Protein AF-A0A4Q6EZW3-F1 (afdb_monomer_lite)

Foldseek 3Di:
DEFQFDDDDAQAGDGDLVVLVVVLVVVDAYEYELQNNFWRQLPDDPGSPAIAGDQVCSLVVLQSNLQSLSHPYYHAAEDCQLCPDPHSSRRHHYPVRVVVSCVVRVVSNVVRVVVVVVVVVVD

Structure (mmCIF, N/CA/C/O backbone):
data_AF-A0A4Q6EZW3-F1
#
_entry.id   AF-A0A4Q6EZW3-F1
#
loop_
_atom_site.group_PDB
_atom_site.id
_atom_site.type_symbol
_atom_site.label_atom_id
_atom_site.label_alt_id
_atom_site.label_comp_id
_atom_site.label_asym_id
_atom_site.label_entity_id
_atom_site.label_seq_id
_atom_site.pdbx_PDB_ins_code
_atom_site.Cartn_x
_atom_site.Cartn_y
_atom_site.Cartn_z
_atom_site.occupancy
_atom_site.B_iso_or_equiv
_atom_site.auth_seq_id
_atom_site.auth_comp_id
_atom_site.auth_asym_id
_atom_site.auth_atom_id
_atom_site.pdbx_PDB_model_num
ATOM 1 N N . LEU A 1 1 ? -1.951 -7.113 11.352 1.00 97.50 1 LEU A N 1
ATOM 2 C CA . LEU A 1 1 ? -2.260 -7.769 10.065 1.00 97.50 1 LEU A CA 1
ATOM 3 C C . LEU A 1 1 ? -1.911 -6.797 8.952 1.00 97.50 1 LEU A C 1
ATOM 5 O O . LEU A 1 1 ? -2.155 -5.610 9.134 1.00 97.50 1 LEU A O 1
ATOM 9 N N . THR A 1 2 ? -1.315 -7.269 7.857 1.00 98.62 2 THR A N 1
ATOM 10 C CA . THR A 1 2 ? -0.904 -6.403 6.742 1.00 98.62 2 THR A CA 1
ATOM 11 C C . THR A 1 2 ? -1.573 -6.865 5.455 1.00 98.62 2 THR A C 1
ATOM 13 O O . THR A 1 2 ? -1.301 -7.972 4.997 1.00 98.62 2 THR A O 1
ATOM 16 N N . GLU A 1 3 ? -2.429 -6.021 4.881 1.00 98.56 3 GLU A N 1
ATOM 17 C CA . GLU A 1 3 ? -2.981 -6.217 3.536 1.00 98.56 3 GLU A CA 1
ATOM 18 C C . GLU A 1 3 ? -1.909 -5.899 2.495 1.00 98.56 3 GLU A C 1
ATOM 20 O O . GLU A 1 3 ? -1.262 -4.854 2.584 1.00 98.56 3 GLU A O 1
ATOM 25 N N . ARG A 1 4 ? -1.722 -6.796 1.525 1.00 98.56 4 ARG A N 1
ATOM 26 C CA . ARG A 1 4 ? -0.677 -6.701 0.492 1.00 98.56 4 ARG A CA 1
ATOM 27 C C . ARG A 1 4 ? -1.116 -7.233 -0.880 1.00 98.56 4 ARG A C 1
ATOM 29 O O . ARG A 1 4 ? -0.276 -7.592 -1.703 1.00 98.56 4 ARG A O 1
ATOM 36 N N . GLY A 1 5 ? -2.423 -7.304 -1.105 1.00 98.12 5 GLY A N 1
ATOM 37 C CA . GLY A 1 5 ? -3.072 -7.873 -2.276 1.00 98.12 5 GLY A CA 1
ATOM 38 C C . GLY A 1 5 ? -3.415 -9.355 -2.112 1.00 98.12 5 GLY A C 1
ATOM 39 O O . GLY A 1 5 ? -2.696 -10.124 -1.471 1.00 98.12 5 GLY A O 1
ATOM 40 N N . VAL A 1 6 ? -4.500 -9.768 -2.766 1.00 98.12 6 VAL A N 1
ATOM 41 C CA . VAL A 1 6 ? -4.894 -11.166 -2.961 1.00 98.12 6 VAL A CA 1
ATOM 42 C C . VAL A 1 6 ? -4.770 -11.540 -4.436 1.00 98.12 6 VAL A C 1
ATOM 44 O O . VAL A 1 6 ? -5.013 -10.717 -5.320 1.00 98.12 6 VAL A O 1
ATOM 47 N N . THR A 1 7 ? -4.380 -12.786 -4.712 1.00 97.69 7 THR A N 1
ATOM 48 C CA . THR A 1 7 ? -4.275 -13.326 -6.072 1.00 97.69 7 THR A CA 1
ATOM 49 C C . THR A 1 7 ? -5.577 -13.144 -6.843 1.00 97.69 7 THR A C 1
ATOM 51 O O . THR A 1 7 ? -6.636 -13.598 -6.411 1.00 97.69 7 THR A O 1
ATOM 54 N N . PHE A 1 8 ? -5.480 -12.523 -8.018 1.00 97.19 8 PHE A N 1
ATOM 55 C CA . PHE A 1 8 ? -6.607 -12.302 -8.915 1.00 97.19 8 PHE A CA 1
ATOM 56 C C . PHE A 1 8 ? -6.305 -12.886 -10.296 1.00 97.19 8 PHE A C 1
ATOM 58 O O . PHE A 1 8 ? -5.932 -12.184 -11.235 1.00 97.19 8 PHE A O 1
ATOM 65 N N . GLY A 1 9 ? -6.431 -14.210 -10.398 1.00 95.88 9 GLY A N 1
ATOM 66 C CA . GLY A 1 9 ? -5.953 -14.956 -11.559 1.00 95.88 9 GLY A CA 1
ATOM 67 C C . GLY A 1 9 ? -4.423 -15.007 -11.624 1.00 95.88 9 GLY A C 1
ATOM 68 O O . GLY A 1 9 ? -3.736 -14.850 -10.614 1.00 95.88 9 GLY A O 1
ATOM 69 N N . TYR A 1 10 ? -3.882 -15.267 -12.813 1.00 91.75 10 TYR A N 1
ATOM 70 C CA . TYR A 1 10 ? -2.438 -15.387 -13.007 1.00 91.75 10 TYR A CA 1
ATOM 71 C C . TYR A 1 10 ? -1.765 -14.022 -13.130 1.00 91.75 10 TYR A C 1
ATOM 73 O O . TYR A 1 10 ? -2.210 -13.162 -13.886 1.00 91.75 10 TYR A O 1
ATOM 81 N N . GLY A 1 11 ? -0.661 -13.857 -12.403 1.00 91.75 11 GLY A N 1
ATOM 82 C CA . GLY A 1 11 ? 0.229 -12.704 -12.512 1.00 91.75 11 GLY A CA 1
ATOM 83 C C . GLY A 1 11 ? -0.363 -11.361 -12.095 1.00 91.75 11 GLY A C 1
ATOM 84 O O . GLY A 1 11 ? 0.166 -10.320 -12.477 1.00 91.75 11 GLY A O 1
ATOM 85 N N . ASN A 1 12 ? -1.443 -11.367 -11.309 1.00 95.38 12 ASN A N 1
ATOM 86 C CA . ASN A 1 12 ? -2.098 -10.144 -10.867 1.00 95.38 12 ASN A CA 1
ATOM 87 C C . ASN A 1 12 ? -2.600 -10.233 -9.421 1.00 95.38 12 ASN A C 1
ATOM 89 O O . ASN A 1 12 ? -2.908 -11.316 -8.911 1.00 95.38 12 ASN A O 1
ATOM 93 N N . LEU A 1 13 ? -2.703 -9.068 -8.785 1.00 98.00 13 LEU A N 1
ATOM 94 C CA . LEU A 1 13 ? -3.235 -8.888 -7.441 1.00 98.00 13 LEU A CA 1
ATOM 95 C C . LEU A 1 13 ? -4.379 -7.873 -7.462 1.00 98.00 13 LEU A C 1
ATOM 97 O O . LEU A 1 13 ? -4.380 -6.924 -8.246 1.00 98.00 13 LEU A O 1
ATOM 101 N N . ILE A 1 14 ? -5.342 -8.056 -6.565 1.00 98.06 14 ILE A N 1
ATOM 102 C CA . ILE A 1 14 ? -6.341 -7.039 -6.234 1.00 98.06 14 ILE A CA 1
ATOM 103 C C . ILE A 1 14 ? -6.320 -6.777 -4.732 1.00 98.06 14 ILE A C 1
ATOM 105 O O . ILE A 1 14 ? -6.014 -7.670 -3.947 1.00 98.06 14 ILE A O 1
ATOM 109 N N . VAL A 1 15 ? -6.664 -5.559 -4.328 1.00 98.62 15 VAL A N 1
ATOM 110 C CA . VAL A 1 15 ? -6.904 -5.220 -2.923 1.00 98.62 15 VAL A CA 1
ATOM 111 C C . VAL A 1 15 ? -8.402 -5.068 -2.720 1.00 98.62 15 VAL A C 1
ATOM 113 O O . VAL A 1 15 ? -9.025 -4.174 -3.295 1.00 98.62 15 VAL A O 1
ATOM 116 N N . ASP A 1 16 ? -8.982 -5.929 -1.890 1.00 98.44 16 ASP A N 1
ATOM 117 C CA . ASP A 1 16 ? -10.365 -5.787 -1.454 1.00 98.44 16 ASP A CA 1
ATOM 118 C C . ASP A 1 16 ? -10.424 -4.917 -0.196 1.00 98.44 16 ASP A C 1
ATOM 120 O O . ASP A 1 16 ? -10.090 -5.353 0.904 1.00 98.44 16 ASP A O 1
ATOM 124 N N . MET A 1 17 ? -10.894 -3.679 -0.349 1.00 97.94 17 MET A N 1
ATOM 125 C CA . MET A 1 17 ? -10.964 -2.710 0.750 1.00 97.94 17 MET A CA 1
ATOM 126 C C . MET A 1 17 ? -11.876 -3.167 1.899 1.00 97.94 17 MET A C 1
ATOM 128 O O . MET A 1 17 ? -11.691 -2.724 3.032 1.00 97.94 17 MET A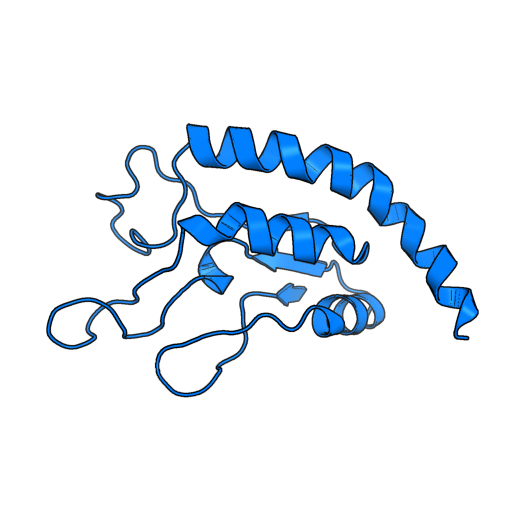 O 1
ATOM 132 N N . ARG A 1 18 ? -12.817 -4.093 1.652 1.00 96.38 18 ARG A N 1
ATOM 133 C CA . ARG A 1 18 ? -13.641 -4.703 2.712 1.00 96.38 18 ARG A CA 1
ATOM 134 C C . ARG A 1 18 ? -12.783 -5.492 3.701 1.00 96.38 18 ARG A C 1
ATOM 136 O O . ARG A 1 18 ? -13.103 -5.537 4.887 1.00 96.38 18 ARG A O 1
ATOM 143 N N . GLY A 1 19 ? -11.680 -6.072 3.223 1.00 96.81 19 GLY A N 1
ATOM 144 C CA . GLY A 1 19 ? -10.725 -6.822 4.034 1.00 96.81 19 GLY A CA 1
ATOM 145 C C . GLY A 1 19 ? -10.122 -5.992 5.165 1.00 96.81 19 GLY A C 1
ATOM 146 O O . GLY A 1 19 ? -9.906 -6.521 6.250 1.00 96.81 19 GLY A O 1
ATOM 147 N N . LEU A 1 20 ? -9.943 -4.680 4.969 1.00 96.31 20 LEU A N 1
ATOM 148 C CA . LEU A 1 20 ? -9.398 -3.785 5.997 1.00 96.31 20 LEU A CA 1
ATOM 149 C C . LEU A 1 20 ? -10.294 -3.716 7.238 1.00 96.31 20 LEU A C 1
ATOM 151 O O . LEU A 1 20 ? -9.800 -3.837 8.357 1.00 96.31 20 LEU A O 1
ATOM 155 N N . LYS A 1 21 ? -11.615 -3.610 7.044 1.00 94.19 21 LYS A N 1
ATOM 156 C CA . LYS A 1 21 ? -12.580 -3.676 8.149 1.00 94.19 21 LYS A CA 1
ATOM 157 C C . LYS A 1 21 ? -12.534 -5.040 8.835 1.00 94.19 21 LYS A C 1
ATOM 159 O O . LYS A 1 21 ? -12.436 -5.106 10.054 1.00 94.19 21 LYS A O 1
ATOM 164 N N . ILE A 1 22 ? -12.578 -6.119 8.050 1.00 95.38 22 ILE A N 1
ATOM 165 C CA . ILE A 1 22 ? -12.587 -7.490 8.579 1.00 95.38 22 ILE A CA 1
ATOM 166 C C . ILE A 1 22 ? -11.348 -7.742 9.446 1.00 95.38 22 ILE A C 1
ATOM 168 O O . ILE A 1 22 ? -11.476 -8.275 10.542 1.00 95.38 22 ILE A O 1
ATOM 172 N N . MET A 1 23 ? -10.160 -7.329 8.995 1.00 96.38 23 MET A N 1
ATOM 173 C CA . MET A 1 23 ? -8.925 -7.450 9.776 1.00 96.38 23 MET A CA 1
ATOM 174 C C . MET A 1 23 ? -8.943 -6.598 11.047 1.00 96.38 23 MET A C 1
ATOM 176 O O . MET A 1 23 ? -8.472 -7.059 12.086 1.00 96.38 23 MET A O 1
ATOM 180 N N . SER A 1 24 ? -9.489 -5.381 10.980 1.00 93.75 24 SER A N 1
ATOM 181 C CA . SER A 1 24 ? -9.629 -4.501 12.144 1.00 93.75 24 SER A CA 1
ATOM 182 C C . SER A 1 24 ? -10.521 -5.132 13.221 1.00 93.75 24 SER A C 1
ATOM 184 O O . SER A 1 24 ? -10.146 -5.155 14.395 1.00 93.75 24 SER A O 1
ATOM 186 N N . ASP A 1 25 ? -11.633 -5.758 12.817 1.00 93.44 25 ASP A N 1
ATOM 187 C CA . ASP A 1 25 ? -12.562 -6.463 13.713 1.00 93.44 25 ASP A CA 1
ATOM 188 C C . ASP A 1 25 ? -11.907 -7.665 14.435 1.00 93.44 25 ASP A C 1
ATOM 190 O O . ASP A 1 25 ? -12.404 -8.115 15.467 1.00 93.44 25 ASP A O 1
ATOM 194 N N . MET A 1 26 ? -10.762 -8.167 13.949 1.00 96.00 26 MET A N 1
ATOM 195 C CA . MET A 1 26 ? -9.983 -9.221 14.621 1.00 96.00 26 MET A CA 1
ATOM 196 C C . MET A 1 26 ? -9.168 -8.705 15.821 1.00 96.00 26 MET A C 1
ATOM 198 O O . MET A 1 26 ? -8.529 -9.500 16.510 1.00 96.00 26 MET A O 1
ATOM 202 N N . GLY A 1 27 ? -9.157 -7.392 16.079 1.00 93.12 27 GLY A N 1
ATOM 203 C CA . GLY A 1 27 ? -8.493 -6.789 17.239 1.00 93.12 27 GLY A CA 1
ATOM 204 C C . GLY A 1 27 ? -6.973 -6.636 17.111 1.00 93.12 27 GLY A C 1
ATOM 205 O O . GLY A 1 27 ? -6.293 -6.438 18.118 1.00 93.12 27 GLY A O 1
ATOM 206 N N . ALA A 1 28 ? -6.422 -6.722 15.896 1.00 93.75 28 ALA A N 1
ATOM 207 C CA . ALA A 1 28 ? -5.000 -6.512 15.619 1.00 93.75 28 ALA A CA 1
ATOM 208 C C . ALA A 1 28 ? -4.774 -5.225 14.800 1.00 93.75 28 ALA A C 1
ATOM 210 O O . ALA A 1 28 ? -5.623 -4.886 13.975 1.00 93.75 28 ALA A O 1
ATOM 211 N N . PRO A 1 29 ? -3.614 -4.544 14.938 1.00 96.69 29 PRO A N 1
ATOM 212 C CA . PRO A 1 29 ? -3.307 -3.373 14.121 1.00 96.69 29 PRO A CA 1
ATOM 213 C C . PRO A 1 29 ? -3.367 -3.696 12.628 1.00 96.69 29 PRO A C 1
ATOM 215 O O . PRO A 1 29 ? -2.741 -4.668 12.187 1.00 96.69 29 PRO A O 1
ATOM 218 N N . THR A 1 30 ? -4.095 -2.894 11.856 1.00 97.50 30 THR A N 1
ATOM 219 C CA . THR A 1 30 ? -4.288 -3.109 10.415 1.00 97.50 30 THR A CA 1
ATOM 220 C C . THR A 1 30 ? -3.364 -2.206 9.606 1.00 97.50 30 THR A C 1
ATOM 222 O O . THR A 1 30 ? -3.491 -0.986 9.619 1.00 97.50 30 THR A O 1
ATOM 225 N N . ILE A 1 31 ? -2.416 -2.800 8.890 1.00 98.56 31 ILE A N 1
ATOM 226 C CA . ILE A 1 31 ? -1.436 -2.096 8.061 1.00 98.56 31 ILE A CA 1
ATOM 227 C C . ILE A 1 31 ? -1.761 -2.335 6.587 1.00 98.56 31 ILE A C 1
ATOM 229 O O . ILE A 1 31 ? -2.172 -3.431 6.210 1.00 98.56 31 ILE A O 1
ATOM 233 N N . PHE A 1 32 ? -1.549 -1.327 5.744 1.00 98.75 32 PHE A N 1
ATOM 234 C CA . PHE A 1 32 ? -1.631 -1.487 4.293 1.00 98.75 32 PHE A CA 1
ATOM 235 C C . PHE A 1 32 ? -0.250 -1.383 3.643 1.00 98.75 32 PHE A C 1
ATOM 237 O O . PHE A 1 32 ? 0.414 -0.352 3.760 1.00 98.75 32 PHE A O 1
ATOM 244 N N . ASP A 1 33 ? 0.172 -2.441 2.954 1.00 98.81 33 ASP A N 1
ATOM 245 C CA . ASP A 1 33 ? 1.376 -2.473 2.127 1.00 98.81 33 ASP A CA 1
ATOM 246 C C . ASP A 1 33 ? 1.081 -1.871 0.753 1.00 98.81 33 ASP A C 1
ATOM 248 O O . ASP A 1 33 ? 0.507 -2.510 -0.131 1.00 98.81 33 ASP A O 1
ATOM 252 N N . ILE A 1 34 ? 1.470 -0.609 0.583 1.00 98.62 34 ILE A N 1
ATOM 253 C CA . ILE A 1 34 ? 1.198 0.165 -0.628 1.00 98.62 34 ILE A CA 1
ATOM 254 C C . ILE A 1 34 ? 1.983 -0.399 -1.815 1.00 98.62 34 ILE A C 1
ATOM 256 O O . ILE A 1 34 ? 1.470 -0.439 -2.932 1.00 98.62 34 ILE A O 1
ATOM 260 N N . THR A 1 35 ? 3.232 -0.805 -1.594 1.00 98.38 35 THR A N 1
ATOM 261 C CA . THR A 1 35 ? 4.155 -1.169 -2.672 1.00 98.38 35 THR A CA 1
ATOM 262 C C . THR A 1 35 ? 3.901 -2.577 -3.189 1.00 98.38 35 THR A C 1
ATOM 264 O O . THR A 1 35 ? 3.775 -2.763 -4.398 1.00 98.38 35 THR A O 1
ATOM 267 N N . HIS A 1 36 ? 3.761 -3.569 -2.311 1.00 98.31 36 HIS A N 1
ATOM 268 C CA . HIS A 1 36 ? 3.580 -4.951 -2.749 1.00 98.31 36 HIS A CA 1
ATOM 269 C C . HIS A 1 36 ? 2.169 -5.248 -3.256 1.00 98.31 36 HIS A C 1
ATOM 271 O O . HIS A 1 36 ? 2.017 -6.100 -4.127 1.00 98.31 36 HIS A O 1
ATOM 277 N N . SER A 1 37 ? 1.160 -4.485 -2.823 1.00 98.31 37 SER A N 1
ATOM 278 C CA . SER A 1 37 ? -0.194 -4.557 -3.396 1.00 98.31 37 SER A CA 1
ATOM 279 C C . SER A 1 37 ? -0.253 -4.211 -4.890 1.00 98.31 37 SER A C 1
ATOM 281 O O . SER A 1 37 ? -1.262 -4.463 -5.543 1.00 98.31 37 SER A O 1
ATOM 283 N N . LEU A 1 38 ? 0.812 -3.611 -5.432 1.00 97.31 38 LEU A N 1
ATOM 284 C CA . LEU A 1 38 ? 0.949 -3.225 -6.837 1.00 97.31 38 LEU A CA 1
ATOM 285 C C . LEU A 1 38 ? 1.854 -4.163 -7.634 1.00 97.31 38 LEU A C 1
ATOM 287 O O . LEU A 1 38 ? 2.129 -3.876 -8.801 1.00 97.31 38 LEU A O 1
ATOM 291 N N . GLN A 1 39 ? 2.368 -5.230 -7.018 1.00 96.81 39 GLN A N 1
ATOM 292 C CA . GLN A 1 39 ? 3.153 -6.220 -7.739 1.00 96.81 39 GLN A CA 1
ATOM 293 C C . GLN A 1 39 ? 2.290 -6.906 -8.798 1.00 96.81 39 GLN A C 1
ATOM 295 O O . GLN A 1 39 ? 1.113 -7.194 -8.586 1.00 96.81 39 GLN A O 1
ATOM 300 N N . LEU A 1 40 ? 2.928 -7.227 -9.919 1.00 95.12 40 LEU A N 1
ATOM 301 C CA . LEU A 1 40 ? 2.429 -8.181 -10.901 1.00 95.12 40 LEU A CA 1
ATOM 302 C C . LEU A 1 40 ? 3.299 -9.442 -10.779 1.00 95.12 40 LEU A C 1
ATOM 304 O O . LEU A 1 40 ? 4.398 -9.477 -11.348 1.00 95.12 40 LEU A O 1
ATOM 308 N N . PRO A 1 41 ? 2.896 -10.436 -9.961 1.00 92.50 41 PRO A N 1
ATOM 309 C CA . PRO A 1 41 ? 3.739 -11.589 -9.657 1.00 92.50 41 PRO A CA 1
ATOM 310 C C . PRO A 1 41 ? 4.148 -12.349 -10.922 1.00 92.50 41 PRO A C 1
ATOM 312 O O . PRO A 1 41 ? 3.297 -12.648 -11.750 1.00 92.50 41 PRO A O 1
ATOM 315 N N . ALA A 1 42 ? 5.435 -12.677 -11.072 1.00 86.25 42 ALA A N 1
ATOM 316 C CA . ALA A 1 42 ? 5.958 -13.427 -12.227 1.00 86.25 42 ALA A CA 1
ATOM 317 C C . ALA A 1 42 ? 5.572 -12.849 -13.614 1.00 86.25 42 ALA A C 1
ATOM 319 O O . ALA A 1 42 ? 5.459 -13.581 -14.596 1.00 86.25 42 ALA A O 1
ATOM 320 N N . ALA A 1 43 ? 5.344 -11.533 -13.698 1.00 78.88 43 ALA A N 1
ATOM 321 C CA . ALA A 1 43 ? 4.923 -10.843 -14.921 1.00 78.88 43 ALA A CA 1
ATOM 322 C C . ALA A 1 43 ? 6.017 -9.949 -15.541 1.00 78.88 43 ALA A C 1
ATOM 324 O O . ALA A 1 43 ? 5.730 -9.149 -16.431 1.00 78.88 43 ALA A O 1
ATOM 325 N N . GLY A 1 44 ? 7.256 -10.028 -15.052 1.00 66.25 44 GLY A N 1
ATOM 326 C CA . GLY A 1 44 ? 8.402 -9.249 -15.520 1.00 66.25 44 GLY A CA 1
ATOM 327 C C . GLY A 1 44 ? 9.530 -10.115 -16.096 1.00 66.25 44 GLY A C 1
ATOM 328 O O . GLY A 1 44 ? 9.617 -11.318 -15.851 1.00 66.25 44 GLY A O 1
ATOM 329 N N . GLY A 1 45 ? 10.420 -9.485 -16.870 1.00 65.56 45 GLY A N 1
ATOM 330 C CA . GLY A 1 45 ? 11.459 -10.174 -17.647 1.00 65.56 45 GLY A CA 1
ATOM 331 C C . GLY A 1 45 ? 10.926 -10.802 -18.943 1.00 65.56 45 GLY A C 1
ATOM 332 O O . GLY A 1 45 ? 9.739 -10.719 -19.247 1.00 65.56 45 GLY A O 1
ATOM 333 N N . SER A 1 46 ? 11.803 -11.432 -19.728 1.00 62.91 46 SER A N 1
ATOM 334 C CA . SER A 1 46 ? 11.440 -12.102 -20.992 1.00 62.91 46 SER A CA 1
ATOM 335 C C . SER A 1 46 ? 10.669 -13.417 -20.805 1.00 62.91 46 SER A C 1
ATOM 337 O O . SER A 1 46 ? 10.087 -13.928 -21.757 1.00 62.91 46 SER A O 1
ATOM 339 N N . SER A 1 47 ? 10.681 -13.962 -19.589 1.00 64.25 47 SER A N 1
ATOM 340 C CA . SER A 1 47 ? 10.232 -15.319 -19.240 1.00 64.25 47 SER A CA 1
ATOM 341 C C . SER A 1 47 ? 9.445 -15.382 -17.918 1.00 64.25 47 SER A C 1
ATOM 343 O O . SER A 1 47 ? 9.169 -16.476 -17.435 1.00 64.25 47 SER A O 1
ATOM 345 N N . GLY A 1 48 ? 9.072 -14.243 -17.316 1.00 69.69 48 GLY A N 1
ATOM 346 C CA . GLY A 1 48 ? 8.374 -14.219 -16.019 1.00 69.69 48 GLY A CA 1
ATOM 347 C C . GLY A 1 48 ? 9.279 -14.486 -14.807 1.00 69.69 48 GLY A C 1
ATOM 348 O O . GLY A 1 48 ? 8.792 -14.830 -13.733 1.00 69.69 48 GLY A O 1
ATOM 349 N N . GLU A 1 49 ? 10.597 -14.343 -14.968 1.00 76.75 49 GLU A N 1
ATOM 350 C CA . GLU A 1 49 ? 11.606 -14.603 -13.927 1.00 76.75 49 GLU A CA 1
ATOM 351 C C . GLU A 1 49 ? 11.554 -13.616 -12.756 1.00 76.75 49 GLU A C 1
ATOM 353 O O . GLU A 1 49 ? 12.040 -13.920 -11.667 1.00 76.75 49 GLU A O 1
ATOM 358 N N . VAL A 1 50 ? 10.964 -12.437 -12.964 1.00 81.69 50 VAL A N 1
ATOM 359 C CA . VAL A 1 50 ? 10.841 -11.399 -11.936 1.00 81.69 50 VAL A CA 1
ATOM 360 C C . VAL A 1 50 ? 9.412 -10.882 -11.856 1.00 81.69 50 VAL A C 1
ATOM 362 O O . VAL A 1 50 ? 8.651 -10.935 -12.821 1.00 81.69 50 VAL A O 1
ATOM 365 N N . SER A 1 51 ? 9.027 -10.354 -10.698 1.00 82.12 51 SER A N 1
ATOM 366 C CA . SER A 1 51 ? 7.748 -9.657 -10.559 1.00 82.12 51 SER A CA 1
ATOM 367 C C . SER A 1 51 ? 7.803 -8.295 -11.252 1.00 82.12 51 SER A C 1
ATOM 369 O O . SER A 1 51 ? 8.774 -7.549 -11.117 1.00 82.12 51 SER A O 1
ATOM 371 N N . GLY A 1 52 ? 6.744 -7.968 -11.991 1.00 91.19 52 GLY A N 1
ATOM 372 C CA . GLY A 1 52 ? 6.491 -6.617 -12.479 1.00 91.19 52 GLY A CA 1
ATOM 373 C C . GLY A 1 52 ? 5.818 -5.757 -11.407 1.00 91.19 52 GLY A C 1
ATOM 374 O O . GLY A 1 52 ? 5.685 -6.156 -10.247 1.00 91.19 52 GLY A O 1
ATOM 375 N N . GLY A 1 53 ? 5.344 -4.575 -11.794 1.00 93.44 53 GLY A N 1
ATOM 376 C CA . GLY A 1 53 ? 4.694 -3.674 -10.852 1.00 93.44 53 GLY A CA 1
ATOM 377 C C . GLY A 1 53 ? 4.009 -2.480 -11.499 1.00 93.44 53 GLY A C 1
ATOM 378 O O . GLY A 1 53 ? 4.365 -2.049 -12.593 1.00 93.44 53 GLY A O 1
ATOM 379 N N . LEU A 1 54 ? 3.025 -1.941 -10.788 1.00 95.19 54 LEU A N 1
ATOM 380 C CA . LEU A 1 54 ? 2.170 -0.836 -11.212 1.00 95.19 54 LEU A CA 1
ATOM 381 C C . LEU A 1 54 ? 2.366 0.397 -10.311 1.00 95.19 54 LEU A C 1
ATOM 383 O O . LEU A 1 54 ? 1.410 0.959 -9.775 1.00 95.19 54 LEU A O 1
ATOM 387 N N . ARG A 1 55 ? 3.625 0.825 -10.120 1.00 95.38 55 ARG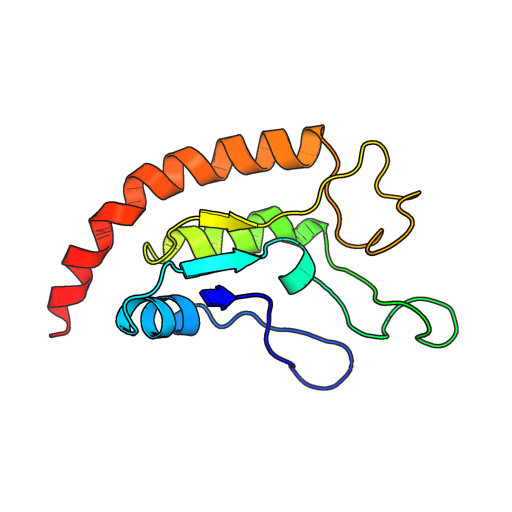 A N 1
ATOM 388 C CA . ARG A 1 55 ? 4.027 1.892 -9.172 1.00 95.38 55 ARG A CA 1
ATOM 389 C C . ARG A 1 55 ? 3.194 3.172 -9.271 1.00 95.38 55 ARG A C 1
ATOM 391 O O . ARG A 1 55 ? 2.907 3.814 -8.264 1.00 95.38 55 ARG A O 1
ATOM 398 N N . ASN A 1 56 ? 2.793 3.550 -10.482 1.00 96.56 56 ASN A N 1
ATOM 399 C CA . ASN A 1 56 ? 1.997 4.748 -10.751 1.00 96.56 56 ASN A CA 1
ATOM 400 C C . ASN A 1 56 ? 0.619 4.739 -10.058 1.00 96.56 56 ASN A C 1
ATOM 402 O O . ASN A 1 56 ? 0.025 5.803 -9.890 1.00 96.56 56 ASN A O 1
ATOM 406 N N . PHE A 1 57 ? 0.127 3.579 -9.613 1.00 98.12 57 PHE A N 1
ATOM 407 C CA . PHE A 1 57 ? -1.126 3.452 -8.868 1.00 98.12 57 PHE A CA 1
ATOM 408 C C . PHE A 1 57 ? -0.961 3.545 -7.340 1.00 98.12 57 PHE A C 1
ATOM 410 O O . PHE A 1 57 ? -1.971 3.550 -6.634 1.00 98.12 57 PHE A O 1
ATOM 417 N N . ALA A 1 58 ? 0.258 3.710 -6.807 1.00 98.38 58 ALA A N 1
ATOM 418 C CA . ALA A 1 58 ? 0.487 3.878 -5.365 1.00 98.38 58 ALA A CA 1
ATOM 419 C C . ALA A 1 58 ? -0.355 4.997 -4.729 1.00 98.38 58 ALA A C 1
ATOM 421 O O . ALA A 1 58 ? -0.991 4.737 -3.706 1.00 98.38 58 ALA A O 1
ATOM 422 N N . PRO A 1 59 ? -0.484 6.199 -5.330 1.00 98.12 59 PRO A N 1
ATOM 423 C CA . PRO A 1 59 ? -1.344 7.234 -4.765 1.00 98.12 59 PRO A CA 1
ATOM 424 C C . PRO A 1 59 ? -2.829 6.865 -4.766 1.00 98.12 59 PRO A C 1
ATOM 426 O O . PRO A 1 59 ? -3.567 7.316 -3.893 1.00 98.12 59 PRO A O 1
ATOM 429 N N . VAL A 1 60 ? -3.275 6.062 -5.736 1.00 98.25 60 VAL A N 1
ATOM 430 C CA . VAL A 1 60 ? -4.671 5.618 -5.831 1.00 98.25 60 VAL A CA 1
ATOM 431 C C . VAL A 1 60 ? -4.969 4.640 -4.702 1.00 98.25 60 VAL A C 1
ATOM 433 O O . VAL A 1 60 ? -5.821 4.937 -3.869 1.00 98.25 60 VAL A O 1
ATOM 436 N N . LEU A 1 61 ? -4.224 3.534 -4.615 1.00 98.31 61 LEU A N 1
ATOM 437 C CA . LEU A 1 61 ? -4.480 2.515 -3.597 1.00 98.31 61 LEU A CA 1
ATOM 438 C C . LEU A 1 61 ? -4.256 3.034 -2.177 1.00 98.31 61 LEU A C 1
ATOM 440 O O . LEU A 1 61 ? -5.069 2.747 -1.303 1.00 98.31 61 LEU A O 1
ATOM 444 N N . ALA A 1 62 ? -3.215 3.839 -1.944 1.00 98.44 62 ALA A N 1
ATOM 445 C CA . ALA A 1 62 ? -2.956 4.393 -0.619 1.00 98.44 62 ALA A CA 1
ATOM 446 C C . ALA A 1 62 ? -4.124 5.263 -0.135 1.00 98.44 62 ALA A C 1
ATOM 448 O O . ALA A 1 62 ? -4.600 5.086 0.987 1.00 98.44 62 ALA A O 1
ATOM 449 N N . ARG A 1 63 ? -4.646 6.160 -0.986 1.00 98.25 63 ARG A N 1
ATOM 450 C CA . ARG A 1 63 ? -5.817 6.979 -0.636 1.00 98.25 63 ARG A CA 1
ATOM 451 C C . ARG A 1 63 ? -7.076 6.138 -0.468 1.00 98.25 63 ARG A C 1
ATOM 453 O O . ARG A 1 63 ? -7.807 6.387 0.480 1.00 98.25 63 ARG A O 1
ATOM 460 N N . SER A 1 64 ? -7.315 5.148 -1.329 1.00 98.25 64 SER A N 1
ATOM 461 C CA . SER A 1 64 ? -8.467 4.245 -1.205 1.00 98.25 64 SER A CA 1
ATOM 462 C C . SER A 1 64 ? -8.454 3.475 0.114 1.00 98.25 64 SER A C 1
ATOM 464 O O . SER A 1 64 ? -9.464 3.449 0.808 1.00 98.25 64 SER A O 1
ATOM 466 N N . ALA A 1 65 ? -7.307 2.912 0.496 1.00 97.94 65 ALA A N 1
ATOM 467 C CA . ALA A 1 65 ? -7.162 2.196 1.756 1.00 97.94 65 ALA A CA 1
ATOM 468 C C . ALA A 1 65 ? -7.329 3.144 2.958 1.00 97.94 65 ALA A C 1
ATOM 470 O O . ALA A 1 65 ? -8.058 2.829 3.896 1.00 97.94 65 ALA A O 1
ATOM 471 N N . THR A 1 66 ? -6.746 4.349 2.889 1.00 97.56 66 THR A N 1
ATOM 472 C CA . THR A 1 66 ? -6.935 5.396 3.912 1.00 97.56 66 THR A CA 1
ATOM 473 C C . THR A 1 66 ? -8.407 5.777 4.066 1.00 97.56 66 THR A C 1
ATOM 475 O O . THR A 1 66 ? -8.891 5.911 5.187 1.00 97.56 66 THR A O 1
ATOM 478 N N . ALA A 1 67 ? -9.116 5.927 2.940 1.00 95.94 67 ALA A N 1
ATOM 479 C CA . ALA A 1 67 ? -10.513 6.350 2.873 1.00 95.94 67 ALA A CA 1
ATOM 480 C C . ALA A 1 67 ? -11.462 5.433 3.656 1.00 95.94 67 ALA A C 1
ATOM 482 O O . ALA A 1 67 ? -12.527 5.874 4.075 1.00 95.94 67 ALA A O 1
ATOM 483 N N . THR A 1 68 ? -11.068 4.177 3.878 1.00 95.06 68 THR A N 1
ATOM 484 C CA . THR A 1 68 ? -11.854 3.228 4.673 1.00 95.06 68 THR A CA 1
ATOM 485 C C . THR A 1 68 ? -11.912 3.586 6.159 1.00 95.06 68 THR A C 1
ATOM 487 O O . THR A 1 68 ? -12.838 3.166 6.836 1.00 95.06 68 THR A O 1
ATOM 490 N N . GLY A 1 69 ? -10.931 4.328 6.687 1.00 95.62 69 GLY A N 1
ATOM 491 C CA . GLY A 1 69 ? -10.838 4.660 8.114 1.00 95.62 69 GLY A CA 1
ATOM 492 C C . GLY A 1 69 ? -10.347 3.524 9.024 1.00 95.62 69 GLY A C 1
ATOM 493 O O . GLY A 1 69 ? -10.121 3.762 10.206 1.00 95.62 69 GLY A O 1
ATOM 494 N N . TYR A 1 70 ? -10.116 2.318 8.494 1.00 95.38 70 TYR A N 1
ATOM 495 C CA . TYR A 1 70 ? -9.756 1.126 9.282 1.00 95.38 70 TYR A CA 1
ATOM 496 C C . TYR A 1 70 ? -8.247 0.873 9.417 1.00 95.38 70 TYR A C 1
ATOM 498 O O . TYR A 1 70 ? -7.837 -0.114 10.023 1.00 95.38 70 TYR A O 1
ATOM 506 N N . LEU A 1 71 ? -7.401 1.735 8.847 1.00 96.50 71 LEU A N 1
ATOM 507 C CA . LEU A 1 71 ? -5.950 1.564 8.903 1.00 96.50 71 LEU A CA 1
ATOM 508 C C . LEU A 1 71 ? -5.345 2.097 10.205 1.00 96.50 71 LEU A C 1
ATOM 510 O O . LEU A 1 71 ? -5.621 3.214 10.640 1.00 96.50 71 LEU A O 1
ATOM 514 N N . ASP A 1 72 ? -4.385 1.355 10.741 1.00 96.81 72 ASP A N 1
ATOM 515 C CA . ASP A 1 72 ? -3.490 1.776 11.817 1.00 96.81 72 ASP A CA 1
ATOM 516 C C . ASP A 1 72 ? -2.137 2.278 11.317 1.00 96.81 72 ASP A C 1
ATOM 518 O O . ASP A 1 72 ? -1.427 2.950 12.065 1.00 96.81 72 ASP A O 1
ATOM 522 N N . GLY A 1 73 ? -1.788 1.998 10.061 1.00 97.12 73 GLY A N 1
ATOM 523 C CA . GLY A 1 73 ? -0.556 2.480 9.453 1.00 97.12 73 GLY A CA 1
ATOM 524 C C . GLY A 1 73 ? -0.343 1.993 8.023 1.00 97.12 73 GLY A C 1
ATOM 525 O O . GLY A 1 73 ? -1.174 1.291 7.443 1.00 97.12 73 GLY A O 1
ATOM 526 N N . TYR A 1 74 ? 0.809 2.367 7.473 1.00 98.50 74 TYR A N 1
ATOM 527 C CA . TYR A 1 74 ? 1.224 2.046 6.109 1.00 98.50 74 TYR A CA 1
ATOM 528 C C . TYR A 1 74 ? 2.567 1.332 6.109 1.00 98.50 74 TYR A C 1
ATOM 530 O O . TYR A 1 74 ? 3.431 1.610 6.940 1.00 98.50 74 TYR A O 1
ATOM 538 N N . PHE A 1 75 ? 2.754 0.476 5.115 1.00 98.75 75 PHE A N 1
ATOM 539 C CA . PHE A 1 75 ? 4.046 -0.041 4.704 1.00 98.75 75 PHE A CA 1
ATOM 540 C C . PHE A 1 75 ? 4.324 0.421 3.268 1.00 98.75 75 PHE A C 1
ATOM 542 O O . PHE A 1 75 ? 3.424 0.461 2.426 1.00 98.75 75 PHE A O 1
ATOM 549 N N . LEU A 1 76 ? 5.570 0.802 3.001 1.00 98.31 76 LEU A N 1
ATOM 550 C CA . LEU A 1 76 ? 6.062 1.165 1.680 1.00 98.31 76 LEU A CA 1
ATOM 551 C C . LEU A 1 76 ? 7.575 0.961 1.624 1.00 98.31 76 LEU A C 1
ATOM 553 O O . LEU A 1 76 ? 8.286 1.306 2.568 1.00 98.31 76 LEU A O 1
ATOM 557 N N . GLU A 1 77 ? 8.060 0.455 0.499 1.00 98.56 77 GLU A N 1
ATOM 558 C CA . GLU A 1 77 ? 9.488 0.384 0.208 1.00 98.56 77 GLU A CA 1
ATOM 559 C C . GLU A 1 77 ? 9.964 1.600 -0.593 1.00 98.56 77 GLU A C 1
ATOM 561 O O . GLU A 1 77 ? 9.276 2.099 -1.492 1.00 98.56 77 GLU A O 1
ATOM 566 N N . VAL A 1 78 ? 11.165 2.078 -0.265 1.00 98.38 78 VAL A N 1
ATOM 567 C CA . VAL A 1 78 ? 11.745 3.294 -0.839 1.00 98.38 78 VAL A CA 1
ATOM 568 C C . VAL A 1 78 ? 13.204 3.050 -1.209 1.00 98.38 78 VAL A C 1
ATOM 570 O O . VAL A 1 78 ? 13.962 2.497 -0.415 1.00 98.38 78 VAL A O 1
ATOM 573 N N . HIS A 1 79 ? 13.611 3.529 -2.383 1.00 98.50 79 HIS A N 1
ATOM 574 C CA . HIS A 1 79 ? 14.99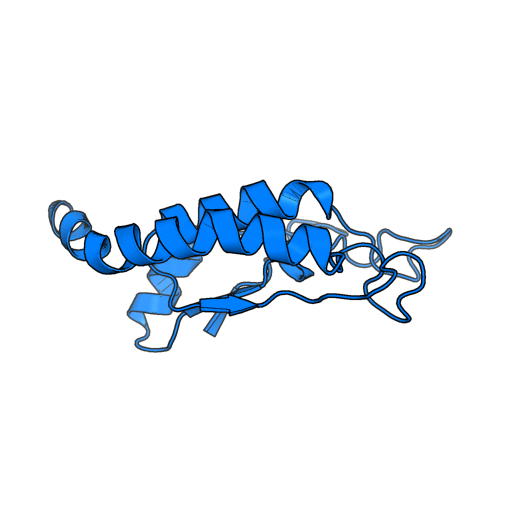8 3.499 -2.845 1.00 98.50 79 HIS A CA 1
ATOM 575 C C . HIS A 1 79 ? 15.432 4.874 -3.355 1.00 98.50 79 HIS A C 1
ATOM 577 O O . HIS A 1 79 ? 14.620 5.644 -3.871 1.00 98.50 79 HIS A O 1
ATOM 583 N N . ALA A 1 80 ? 16.724 5.189 -3.246 1.00 98.06 80 ALA A N 1
ATOM 584 C CA . ALA A 1 80 ? 17.268 6.429 -3.809 1.00 98.06 80 ALA A CA 1
ATOM 585 C C . ALA A 1 80 ? 17.165 6.448 -5.347 1.00 98.06 80 ALA A C 1
ATOM 587 O O . ALA A 1 80 ? 16.903 7.489 -5.940 1.00 98.06 80 ALA A O 1
ATOM 588 N N . ASP A 1 81 ? 17.307 5.275 -5.966 1.00 97.31 81 ASP A N 1
ATOM 589 C CA . ASP A 1 81 ? 17.157 5.055 -7.405 1.00 97.31 81 ASP A CA 1
ATOM 590 C C . ASP A 1 81 ? 16.373 3.757 -7.672 1.00 97.31 81 ASP A C 1
ATOM 592 O O . ASP A 1 81 ? 16.978 2.689 -7.806 1.00 97.31 81 ASP A O 1
ATOM 596 N N . PRO A 1 82 ? 15.031 3.794 -7.663 1.00 96.62 82 PRO A N 1
ATOM 597 C CA . PRO A 1 82 ? 14.211 2.585 -7.744 1.00 96.62 82 PRO A CA 1
ATOM 598 C C . PRO A 1 82 ? 14.483 1.697 -8.961 1.00 96.62 82 PRO A C 1
ATOM 600 O O . PRO A 1 82 ? 14.280 0.492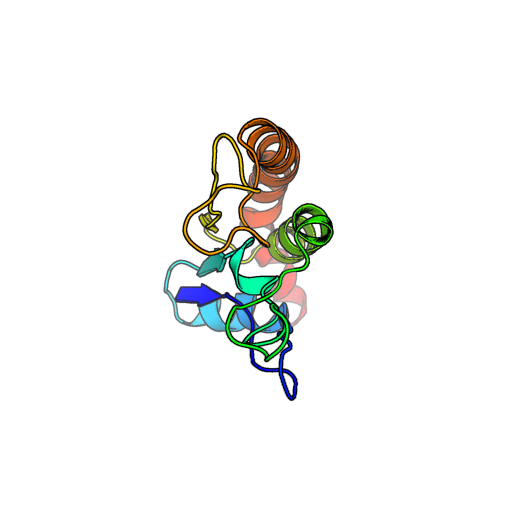 -8.885 1.00 96.62 82 PRO A O 1
ATOM 603 N N . ASN A 1 83 ? 14.958 2.263 -10.074 1.00 93.38 83 ASN A N 1
ATOM 604 C CA . ASN A 1 83 ? 15.238 1.490 -11.287 1.00 93.38 83 ASN A CA 1
ATOM 605 C C . ASN A 1 83 ? 16.459 0.571 -11.127 1.00 93.38 83 ASN A C 1
ATOM 607 O O . ASN A 1 83 ? 16.573 -0.414 -11.849 1.00 93.38 83 ASN A O 1
ATOM 611 N N . ASN A 1 84 ? 17.342 0.882 -10.175 1.00 95.75 84 ASN A N 1
ATOM 612 C CA . ASN A 1 84 ? 18.530 0.100 -9.839 1.00 95.75 84 ASN A CA 1
ATOM 613 C C . ASN A 1 84 ? 18.389 -0.647 -8.497 1.00 95.75 84 ASN A C 1
ATOM 615 O O . ASN A 1 84 ? 19.386 -1.108 -7.935 1.00 95.75 84 ASN A O 1
ATOM 619 N N . ALA A 1 85 ? 17.171 -0.770 -7.958 1.00 96.31 85 ALA A N 1
ATOM 620 C CA . ALA A 1 85 ? 16.925 -1.590 -6.776 1.00 96.31 85 ALA A CA 1
ATOM 621 C C . ALA A 1 85 ? 17.186 -3.077 -7.083 1.00 96.31 85 ALA A C 1
ATOM 623 O O . ALA A 1 85 ? 16.866 -3.577 -8.161 1.00 96.31 85 ALA A O 1
ATOM 624 N N . LYS A 1 86 ? 17.777 -3.799 -6.123 1.00 94.94 86 LYS A N 1
ATOM 625 C CA . LYS A 1 86 ? 18.156 -5.217 -6.295 1.00 94.94 86 LYS A CA 1
ATOM 626 C C . LYS A 1 86 ? 16.971 -6.186 -6.245 1.00 94.94 86 LYS A C 1
ATOM 628 O O . LYS A 1 86 ? 17.097 -7.323 -6.685 1.00 94.94 86 LYS A O 1
ATOM 633 N N . SER A 1 87 ? 15.850 -5.739 -5.698 1.00 94.06 87 SER A N 1
ATOM 634 C CA . SER A 1 87 ? 14.561 -6.421 -5.689 1.00 94.06 87 SER A CA 1
ATOM 635 C C . SER A 1 87 ? 13.470 -5.367 -5.831 1.00 94.06 87 SER A C 1
ATOM 637 O O . SER A 1 87 ? 13.718 -4.189 -5.571 1.00 94.06 87 SER A O 1
ATOM 639 N N . ASP A 1 88 ? 12.291 -5.777 -6.296 1.00 94.75 88 ASP A N 1
ATOM 640 C CA . ASP A 1 88 ? 11.080 -4.941 -6.298 1.00 94.75 88 ASP A CA 1
ATOM 641 C C . ASP A 1 88 ? 11.230 -3.577 -6.986 1.00 94.75 88 ASP A C 1
ATOM 643 O O . ASP A 1 88 ? 10.457 -2.644 -6.763 1.00 94.75 88 ASP A O 1
ATOM 647 N N . ALA A 1 89 ? 12.189 -3.476 -7.913 1.00 95.38 89 ALA A N 1
ATOM 648 C CA . ALA A 1 89 ? 12.465 -2.264 -8.670 1.00 95.38 89 ALA A CA 1
ATOM 649 C C . ALA A 1 89 ? 11.205 -1.718 -9.350 1.00 95.38 89 ALA A C 1
ATOM 651 O O . ALA A 1 89 ? 11.033 -0.512 -9.456 1.00 95.38 89 ALA A O 1
ATOM 652 N N . ALA A 1 90 ? 10.267 -2.575 -9.759 1.00 94.88 90 ALA A N 1
ATOM 653 C CA . ALA A 1 90 ? 9.028 -2.148 -10.399 1.00 94.88 90 ALA A CA 1
ATOM 654 C C . ALA A 1 90 ? 8.016 -1.465 -9.452 1.00 94.88 90 ALA A C 1
ATOM 656 O O . ALA A 1 90 ? 7.135 -0.759 -9.940 1.00 94.88 90 ALA A O 1
ATOM 657 N N . THR A 1 91 ? 8.126 -1.619 -8.127 1.00 96.75 91 THR A N 1
ATOM 658 C CA . THR A 1 91 ? 7.139 -1.118 -7.146 1.00 96.75 91 THR A CA 1
ATOM 659 C C . THR A 1 91 ? 7.710 -0.143 -6.118 1.00 96.75 91 THR A C 1
ATOM 661 O O . THR A 1 91 ? 6.950 0.691 -5.627 1.00 96.75 91 THR A O 1
ATOM 664 N N . GLN A 1 92 ? 9.014 -0.181 -5.820 1.00 98.19 92 GLN A N 1
ATOM 665 C CA . GLN A 1 92 ? 9.634 0.736 -4.853 1.00 98.19 92 GLN A CA 1
ATOM 666 C C . GLN A 1 92 ? 9.491 2.205 -5.269 1.00 98.19 92 GLN A C 1
ATOM 668 O O . GLN A 1 92 ? 9.648 2.561 -6.437 1.00 98.19 92 GLN A O 1
ATOM 673 N N . LEU A 1 93 ? 9.213 3.085 -4.308 1.00 98.38 93 LEU A N 1
ATOM 674 C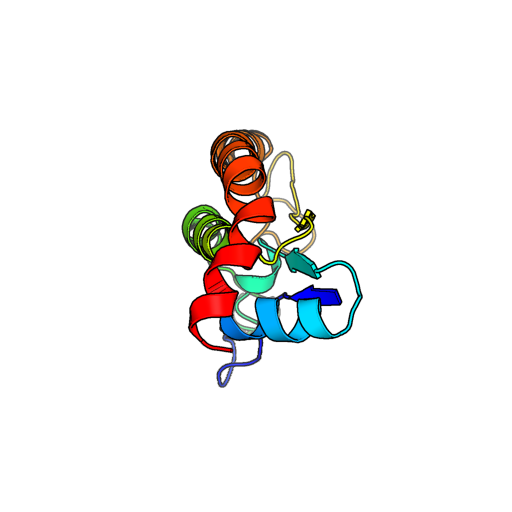 CA . LEU A 1 93 ? 9.093 4.524 -4.551 1.00 98.38 93 LEU A CA 1
ATOM 675 C C . LEU A 1 93 ? 10.459 5.212 -4.466 1.00 98.38 93 LEU A C 1
ATOM 677 O O . LEU A 1 93 ? 11.340 4.775 -3.728 1.00 98.38 93 LEU A O 1
ATOM 681 N N . SER A 1 94 ? 10.638 6.328 -5.177 1.00 98.38 94 SER A N 1
ATOM 682 C CA . SER A 1 94 ? 11.752 7.230 -4.864 1.00 98.38 94 SER A CA 1
ATOM 683 C C . SER A 1 94 ? 11.496 7.959 -3.540 1.00 98.38 94 SER A C 1
ATOM 685 O O . SER A 1 94 ? 10.350 8.090 -3.103 1.00 98.38 94 SER A O 1
ATOM 687 N N . ILE A 1 95 ? 12.550 8.488 -2.912 1.00 98.56 95 ILE A N 1
ATOM 688 C CA . ILE A 1 95 ? 12.430 9.287 -1.676 1.00 98.56 95 ILE A CA 1
ATOM 689 C C . ILE A 1 95 ? 11.464 10.467 -1.871 1.00 98.56 95 ILE A C 1
ATOM 691 O O . ILE A 1 95 ? 10.626 10.742 -1.010 1.00 98.56 95 ILE A O 1
ATOM 695 N N . GLU A 1 96 ? 11.535 11.138 -3.021 1.00 98.44 96 GLU A N 1
ATOM 696 C CA . GLU A 1 96 ? 10.633 12.238 -3.372 1.00 98.44 96 GLU A CA 1
ATOM 697 C C . GLU A 1 96 ? 9.184 11.757 -3.536 1.00 98.44 96 GLU A C 1
ATOM 699 O O . GLU A 1 96 ? 8.276 12.331 -2.934 1.00 98.44 96 GLU A O 1
ATOM 704 N N . GLN A 1 97 ? 8.964 10.666 -4.281 1.00 98.38 97 GLN A N 1
ATOM 705 C CA . GLN A 1 97 ? 7.634 10.082 -4.484 1.00 98.38 97 GLN A CA 1
ATOM 706 C C . GLN A 1 97 ? 6.991 9.671 -3.155 1.00 98.38 97 GLN A C 1
ATOM 708 O O . GLN A 1 97 ? 5.834 10.011 -2.904 1.00 98.38 97 GLN A O 1
ATOM 713 N N . ALA A 1 98 ? 7.744 8.993 -2.284 1.00 98.56 98 ALA A N 1
ATOM 714 C CA . ALA A 1 98 ? 7.287 8.606 -0.954 1.00 98.56 98 ALA A CA 1
ATOM 715 C C . ALA A 1 98 ? 6.957 9.834 -0.093 1.00 98.56 98 ALA A C 1
ATOM 717 O O . ALA A 1 98 ? 5.904 9.881 0.537 1.00 98.56 98 ALA A O 1
ATOM 718 N N . THR A 1 99 ? 7.805 10.865 -0.120 1.00 98.50 99 THR A N 1
ATOM 719 C CA . THR A 1 99 ? 7.576 12.116 0.622 1.00 98.50 99 THR A CA 1
ATOM 720 C C . THR A 1 99 ? 6.288 12.806 0.175 1.00 98.50 99 THR A C 1
ATOM 722 O O . THR A 1 99 ? 5.476 13.205 1.012 1.00 98.50 99 THR A O 1
ATOM 725 N N . VAL A 1 100 ? 6.073 12.937 -1.138 1.00 98.44 100 VAL A N 1
ATOM 726 C CA . VAL A 1 100 ? 4.854 13.538 -1.698 1.00 98.44 100 VAL A CA 1
ATOM 727 C C . VAL A 1 100 ? 3.626 12.709 -1.329 1.00 98.44 100 VAL A C 1
ATOM 729 O O . VAL A 1 100 ? 2.627 13.274 -0.887 1.00 98.44 100 VAL A O 1
ATOM 732 N N . LEU A 1 101 ? 3.703 11.382 -1.451 1.00 98.50 101 LEU A N 1
ATOM 733 C CA . LEU A 1 101 ? 2.597 10.491 -1.115 1.00 98.50 101 LEU A CA 1
ATOM 734 C C . LEU A 1 101 ? 2.222 10.576 0.371 1.00 98.50 101 LEU A C 1
ATOM 736 O O . LEU A 1 101 ? 1.050 10.759 0.697 1.00 98.50 101 LEU A O 1
ATOM 740 N N . LEU A 1 102 ? 3.204 10.514 1.275 1.00 98.56 102 LEU A N 1
ATOM 741 C CA . LEU A 1 102 ? 2.983 10.603 2.721 1.00 98.56 102 LEU A CA 1
ATOM 742 C C . LEU A 1 102 ? 2.354 11.941 3.127 1.00 98.56 102 LEU A C 1
ATOM 744 O O . LEU A 1 102 ? 1.434 11.960 3.944 1.00 98.56 102 LEU A O 1
ATOM 748 N N . ARG A 1 103 ? 2.769 13.053 2.503 1.00 98.44 103 ARG A N 1
ATOM 749 C CA . ARG A 1 103 ? 2.143 14.372 2.712 1.00 98.44 103 ARG A CA 1
ATOM 750 C C . ARG A 1 103 ? 0.666 14.410 2.312 1.00 98.44 103 ARG A C 1
ATOM 752 O O . ARG A 1 103 ? -0.071 15.224 2.855 1.00 98.44 103 ARG A O 1
ATOM 759 N N . GLN A 1 104 ? 0.232 13.550 1.390 1.00 97.12 104 GLN A N 1
ATOM 760 C CA . GLN A 1 104 ? -1.177 13.438 1.006 1.00 97.12 104 GLN A CA 1
ATOM 761 C C . GLN A 1 104 ? -1.969 12.551 1.974 1.00 97.12 104 GLN A C 1
ATOM 763 O O . GLN A 1 104 ? -3.075 12.916 2.367 1.00 97.12 104 GLN A O 1
ATOM 768 N N . ILE A 1 105 ? -1.431 11.386 2.352 1.00 98.12 105 ILE A N 1
ATOM 769 C CA . ILE A 1 105 ? -2.210 10.361 3.069 1.00 98.12 105 ILE A CA 1
ATOM 770 C C . ILE A 1 105 ? -2.169 10.495 4.593 1.00 98.12 105 ILE A C 1
ATOM 772 O O . ILE A 1 105 ? -3.136 10.113 5.243 1.00 98.12 105 ILE A O 1
ATOM 776 N N . ILE A 1 106 ? -1.111 11.065 5.185 1.00 98.00 106 ILE A N 1
ATOM 777 C CA . ILE A 1 106 ? -1.031 11.232 6.648 1.00 98.00 106 ILE A CA 1
ATOM 778 C C . ILE A 1 106 ? -2.137 12.166 7.175 1.00 98.00 106 ILE A C 1
ATOM 780 O O . ILE A 1 106 ? -2.830 11.771 8.115 1.00 98.00 106 ILE A O 1
ATOM 784 N N . PRO A 1 107 ? -2.380 13.360 6.593 1.00 97.31 107 PRO A N 1
ATOM 785 C CA . PRO A 1 107 ? -3.481 14.212 7.045 1.00 97.31 107 PRO A CA 1
ATOM 786 C C . PRO A 1 107 ? -4.851 13.542 6.881 1.00 97.31 107 PRO A C 1
ATOM 788 O O . PRO A 1 107 ? -5.694 13.629 7.772 1.00 97.31 107 PRO A O 1
ATOM 791 N N . LEU A 1 108 ? -5.053 12.827 5.767 1.00 96.19 108 LEU A N 1
ATOM 792 C CA . LEU A 1 108 ? -6.282 12.079 5.503 1.00 96.19 108 LEU A CA 1
ATOM 793 C C . LEU A 1 108 ? -6.498 10.970 6.545 1.00 96.19 108 LEU A C 1
ATOM 795 O O . LEU A 1 108 ? -7.602 10.807 7.054 1.00 96.19 108 LEU A O 1
ATOM 799 N N . TRP A 1 109 ? -5.438 10.250 6.907 1.00 97.00 109 TRP A N 1
ATOM 800 C CA . TRP A 1 109 ? -5.474 9.207 7.928 1.00 97.00 109 TRP A CA 1
ATOM 801 C C . TRP A 1 109 ? -5.878 9.747 9.298 1.00 97.00 109 TRP A C 1
ATOM 803 O O . TRP A 1 109 ? -6.767 9.183 9.933 1.00 97.00 109 TRP A O 1
ATOM 813 N N . TYR A 1 110 ? -5.286 10.866 9.732 1.00 95.31 110 TYR A N 1
ATOM 814 C CA . TYR A 1 110 ? -5.667 11.510 10.993 1.00 95.31 110 TYR A CA 1
ATOM 815 C C . TYR A 1 110 ? -7.146 11.900 11.015 1.00 95.31 110 TYR A C 1
ATOM 817 O O . TYR A 1 110 ? -7.793 11.773 12.052 1.00 95.31 110 TYR A O 1
ATOM 825 N N . HIS A 1 111 ? -7.679 12.356 9.879 1.00 93.88 111 HIS A N 1
ATOM 826 C CA . HIS A 1 111 ? -9.085 12.720 9.770 1.00 93.88 111 HIS A CA 1
ATOM 827 C C . HIS A 1 111 ? -10.013 11.499 9.832 1.00 93.88 111 HIS A C 1
ATOM 829 O O . HIS A 1 111 ? -11.054 11.558 10.480 1.00 93.88 111 HIS A O 1
ATOM 835 N N . LEU A 1 112 ? -9.629 10.394 9.186 1.00 93.19 112 LEU A N 1
ATOM 836 C CA . LEU A 1 112 ? -10.508 9.242 8.986 1.00 93.19 112 LEU A CA 1
ATOM 837 C C . LEU A 1 112 ? -10.413 8.154 10.053 1.00 93.19 112 LEU A C 1
ATOM 839 O O . LEU A 1 112 ? -11.377 7.417 10.245 1.00 93.19 112 LEU A O 1
ATOM 843 N N . LYS A 1 113 ? -9.297 8.046 10.785 1.00 85.38 113 LYS A N 1
ATOM 844 C CA . LYS A 1 113 ? -9.126 7.001 11.810 1.00 85.38 113 LYS A CA 1
ATOM 845 C C . LYS A 1 113 ? -10.207 7.048 12.901 1.00 85.38 113 LYS A C 1
ATOM 847 O O . LYS A 1 113 ? -10.564 6.022 13.471 1.00 85.38 113 LYS A O 1
ATOM 852 N N . GLY A 1 114 ? -10.743 8.234 13.198 1.00 73.62 114 GLY A N 1
ATOM 853 C CA . GLY A 1 114 ? -11.843 8.414 14.154 1.00 73.62 114 GLY A CA 1
ATOM 854 C C . GLY A 1 114 ? -13.244 8.222 13.561 1.00 73.62 114 GLY A C 1
ATOM 855 O O . GLY A 1 114 ? -14.219 8.174 14.310 1.00 73.62 114 GLY A O 1
ATOM 856 N N . SER A 1 115 ? -13.360 8.124 12.235 1.00 79.88 115 SER A N 1
ATOM 857 C CA . SER A 1 115 ? -14.640 8.127 11.521 1.00 79.88 115 SER A CA 1
ATOM 858 C C . SER A 1 115 ? -15.361 6.784 11.555 1.00 79.88 115 SER A C 1
ATOM 860 O O . SER A 1 115 ? -16.560 6.761 11.328 1.00 79.88 115 SER A O 1
ATOM 862 N N . THR A 1 116 ? -14.698 5.682 11.916 1.00 75.88 116 THR A N 1
ATOM 863 C CA . THR A 1 116 ? -15.308 4.335 11.967 1.00 75.88 116 THR A CA 1
ATOM 864 C C . THR A 1 116 ? -16.521 4.237 12.901 1.00 75.88 116 THR A C 1
ATOM 866 O O . THR A 1 116 ? -17.340 3.330 12.772 1.00 75.88 116 THR A O 1
ATOM 869 N N . GLN A 1 117 ? -16.709 5.201 13.811 1.00 69.06 117 GLN A N 1
ATOM 870 C CA . GLN A 1 117 ? -17.925 5.302 14.621 1.00 69.06 117 GLN A CA 1
ATOM 871 C C . GLN A 1 117 ? -19.198 5.545 13.790 1.00 69.06 117 GLN A C 1
ATOM 873 O O . GLN A 1 117 ? -20.272 5.147 14.241 1.00 69.06 117 GLN A O 1
ATOM 878 N N . SER A 1 118 ? -19.111 6.156 12.599 1.00 73.00 118 SER A N 1
ATOM 879 C CA . SER A 1 118 ? -20.275 6.380 11.725 1.00 73.00 118 SER A CA 1
ATOM 880 C C . SER A 1 118 ? -20.835 5.094 11.127 1.00 73.00 118 SER A C 1
ATOM 882 O O . SER A 1 118 ? -22.013 5.040 10.788 1.00 73.00 118 SER A O 1
ATOM 884 N N . ASP A 1 119 ? -20.033 4.034 11.052 1.00 80.19 119 ASP A N 1
ATOM 885 C CA . ASP A 1 119 ? -20.466 2.762 10.465 1.00 80.19 119 ASP A CA 1
ATOM 886 C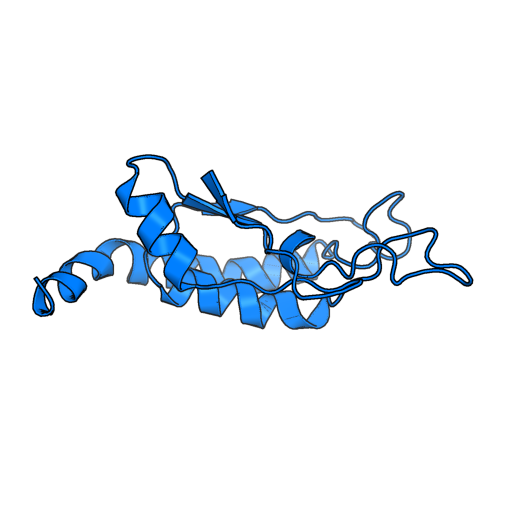 C . ASP A 1 119 ? -21.453 2.017 11.377 1.00 80.19 119 ASP A C 1
ATOM 888 O O . ASP A 1 119 ? -22.138 1.094 10.940 1.00 80.19 119 ASP A O 1
ATOM 892 N N . ARG A 1 120 ? -21.619 2.489 12.624 1.00 70.94 120 ARG A N 1
ATOM 893 C CA . ARG A 1 120 ? -22.670 2.048 13.553 1.00 70.94 120 ARG A CA 1
ATOM 894 C C . ARG A 1 120 ? -24.091 2.280 13.039 1.00 70.94 120 ARG A C 1
ATOM 896 O O . ARG A 1 120 ? -25.013 1.714 13.602 1.00 70.94 120 ARG A O 1
ATOM 903 N N . VAL A 1 121 ? -24.287 3.084 11.990 1.00 79.50 121 VAL A N 1
ATOM 904 C CA . VAL A 1 121 ? -25.605 3.267 11.348 1.00 79.50 121 VAL A CA 1
ATOM 905 C C . VAL A 1 121 ? -26.130 1.962 10.725 1.00 79.50 121 VAL A C 1
ATOM 907 O O . VAL A 1 121 ? -27.332 1.822 10.520 1.00 79.50 121 VAL A O 1
ATOM 910 N N . PHE A 1 122 ? -25.248 0.999 10.445 1.00 73.12 122 PHE A N 1
ATOM 911 C CA . PHE A 1 122 ? -25.598 -0.302 9.868 1.00 73.12 122 PHE A CA 1
ATOM 912 C C . PHE A 1 122 ? -25.631 -1.444 10.897 1.00 73.12 122 PHE A C 1
ATOM 914 O O . PHE A 1 122 ? -25.634 -2.611 10.498 1.00 73.12 122 PHE A O 1
ATOM 921 N N . VAL A 1 123 ? -25.618 -1.118 12.196 1.00 60.47 123 VAL A N 1
ATOM 922 C CA . VAL A 1 123 ? -25.597 -2.073 13.318 1.00 60.47 123 VAL A CA 1
ATOM 923 C C . VAL A 1 123 ? -26.882 -1.970 14.126 1.00 60.47 123 VAL A C 1
ATOM 925 O O . VAL A 1 123 ? -27.314 -0.829 14.400 1.00 60.47 123 VAL A O 1
#

Sequence (123 aa):
LTERGVTFGYGNLIVDMRGLKIMSDMGAPTIFDITHSLQLPAAGGSSGEVSGGLRNFAPVLARSATATGYLDGYFLEVHADPNNAKSDAATQLSIEQATVLLRQIIPLWYHLKGSTQSDRVFV

Secondary structure (DSSP, 8-state):
-EE--EE-STT-EE--THHHHHHHHTTS--EEETTGGGEEEEEESSSS-EEEE-GGGHHHHHHHHHHTS--SEEE--EESSGGG-SS-TTTPEEHHHHHHHHHHHHHHHHHHTTGGGGGGGG-

Radius of gyration: 15.39 Å; chains: 1; bounding box: 44×30×38 Å

pLDDT: mean 92.92, std 9.24, range [60.47, 98.81]